Protein AF-A0A7U9KZW0-F1 (afdb_monomer_lite)

Radius of gyration: 16.29 Å; chains: 1; bounding box: 35×26×52 Å

Organism: NCBI:txid1306181

Structure (mmCIF, N/CA/C/O backbone):
data_AF-A0A7U9KZW0-F1
#
_entry.id   AF-A0A7U9KZW0-F1
#
loop_
_atom_site.group_PDB
_atom_site.id
_atom_site.type_symbol
_atom_site.label_atom_id
_atom_site.label_alt_id
_atom_site.label_comp_id
_atom_site.label_asym_id
_atom_site.label_entity_id
_atom_site.label_seq_id
_atom_site.pdbx_PDB_ins_code
_atom_site.Cartn_x
_atom_site.Cartn_y
_atom_site.Cartn_z
_atom_site.occupancy
_atom_site.B_iso_or_equiv
_atom_site.auth_seq_id
_atom_site.auth_comp_id
_atom_site.auth_asym_id
_atom_site.auth_atom_id
_atom_site.pdbx_PDB_model_num
ATOM 1 N N . MET A 1 1 ? -13.188 1.081 21.218 1.00 52.22 1 MET A N 1
ATOM 2 C CA . MET A 1 1 ? -11.865 1.212 20.564 1.00 52.22 1 MET A CA 1
ATOM 3 C C . MET A 1 1 ? -11.182 2.556 20.778 1.00 52.22 1 MET A C 1
ATOM 5 O O . MET A 1 1 ? -9.969 2.583 20.668 1.00 52.22 1 MET A O 1
ATOM 9 N N . VAL A 1 2 ? -11.882 3.640 21.147 1.00 46.91 2 VAL A N 1
ATOM 10 C CA . VAL A 1 2 ? -11.228 4.948 21.392 1.00 46.91 2 VAL A CA 1
ATOM 11 C C . VAL A 1 2 ? -10.170 4.890 22.517 1.00 46.91 2 VAL A C 1
ATOM 13 O O . VAL A 1 2 ? -9.224 5.666 22.503 1.00 46.91 2 VAL A O 1
ATOM 16 N N . ALA A 1 3 ? -10.268 3.927 23.443 1.00 44.62 3 ALA A N 1
ATOM 17 C CA . ALA A 1 3 ? -9.300 3.737 24.528 1.00 44.62 3 ALA A CA 1
ATOM 18 C C . ALA A 1 3 ? -8.005 2.988 24.132 1.00 44.62 3 ALA A C 1
ATOM 20 O O . ALA A 1 3 ? -7.002 3.133 24.820 1.00 44.62 3 ALA A O 1
ATOM 21 N N . ALA A 1 4 ? -7.994 2.204 23.045 1.00 51.62 4 ALA A N 1
ATOM 22 C CA . ALA A 1 4 ? -6.827 1.387 22.674 1.00 51.62 4 ALA A CA 1
ATOM 23 C C . ALA A 1 4 ? -5.707 2.226 22.029 1.00 51.62 4 ALA A C 1
ATOM 25 O O . ALA A 1 4 ? -4.530 2.035 22.328 1.00 51.62 4 ALA A O 1
ATOM 26 N N . ALA A 1 5 ? -6.092 3.223 21.223 1.00 51.47 5 ALA A N 1
ATOM 27 C CA . ALA A 1 5 ? -5.185 4.112 20.495 1.00 51.47 5 ALA A CA 1
ATOM 28 C C . ALA A 1 5 ? -4.266 4.962 21.397 1.00 51.47 5 ALA A C 1
ATOM 30 O O . ALA A 1 5 ? -3.257 5.475 20.926 1.00 51.47 5 ALA A O 1
ATOM 31 N N . GLY A 1 6 ? -4.611 5.136 22.680 1.00 50.72 6 GLY A N 1
ATOM 32 C CA . GLY A 1 6 ? -3.818 5.916 23.636 1.00 50.72 6 GLY A CA 1
ATOM 33 C C . GLY A 1 6 ? -2.725 5.131 24.370 1.00 50.72 6 GLY A C 1
ATOM 34 O O . GLY A 1 6 ? -1.865 5.756 24.976 1.00 50.72 6 GLY A O 1
ATOM 35 N N . ASN A 1 7 ? -2.741 3.792 24.313 1.00 57.53 7 ASN A N 1
ATOM 36 C CA . ASN A 1 7 ? -1.912 2.930 25.170 1.00 57.53 7 ASN A CA 1
ATOM 37 C C . ASN A 1 7 ? -0.944 2.020 24.386 1.00 57.53 7 ASN A C 1
ATOM 39 O O . ASN A 1 7 ? -0.482 1.023 24.930 1.00 57.53 7 ASN A O 1
ATOM 43 N N . GLY A 1 8 ? -0.670 2.309 23.108 1.00 64.19 8 GLY A N 1
ATOM 44 C CA . GLY A 1 8 ? 0.205 1.471 22.272 1.00 64.19 8 GLY A CA 1
ATOM 45 C C . GLY A 1 8 ? -0.416 0.142 21.819 1.00 64.19 8 GLY A C 1
ATOM 46 O O . GLY A 1 8 ? 0.295 -0.709 21.303 1.00 64.19 8 GLY A O 1
ATOM 47 N N . LEU A 1 9 ? -1.735 -0.030 21.965 1.00 79.56 9 LEU A N 1
ATOM 48 C CA . LEU A 1 9 ? -2.447 -1.289 21.690 1.00 79.56 9 LEU A CA 1
ATOM 49 C C . LEU A 1 9 ? -2.904 -1.432 20.226 1.00 79.56 9 LEU A C 1
ATOM 51 O O . LEU A 1 9 ? -3.959 -2.004 19.932 1.00 79.56 9 LEU A O 1
ATOM 55 N N . TRP A 1 10 ? -2.176 -0.814 19.297 1.00 81.56 10 TRP A N 1
ATOM 56 C CA . TRP A 1 10 ? -2.493 -0.886 17.872 1.00 81.56 10 TRP A CA 1
ATOM 57 C C . TRP A 1 10 ? -2.365 -2.297 17.288 1.00 81.56 10 TRP A C 1
ATOM 59 O O . TRP A 1 10 ? -3.278 -2.691 16.558 1.00 81.56 10 TRP A O 1
ATOM 69 N N . PRO A 1 11 ? -1.326 -3.085 17.623 1.00 82.94 11 PRO A N 1
ATOM 70 C CA . PRO A 1 11 ? -1.212 -4.463 17.151 1.00 82.94 11 PRO A CA 1
ATOM 71 C C . PRO A 1 11 ? -2.407 -5.320 17.576 1.00 82.94 11 PRO A C 1
ATOM 73 O O . PRO A 1 11 ? -3.011 -6.013 16.759 1.00 82.94 11 PRO A O 1
ATOM 76 N N . GLU A 1 12 ? -2.826 -5.210 18.837 1.00 82.38 12 GLU A N 1
ATOM 77 C CA . GLU A 1 12 ? -3.975 -5.931 19.375 1.00 82.38 12 GLU A CA 1
ATOM 78 C C . GLU A 1 12 ? -5.279 -5.465 18.722 1.00 82.38 12 GLU A C 1
ATOM 80 O O . GLU A 1 12 ? -6.147 -6.281 18.410 1.00 82.38 12 GLU A O 1
ATOM 85 N N . ALA A 1 13 ? -5.427 -4.161 18.472 1.00 83.00 13 ALA A N 1
ATOM 86 C CA . ALA A 1 13 ? -6.590 -3.627 17.773 1.00 83.00 13 ALA A CA 1
ATOM 87 C C . ALA A 1 13 ? -6.682 -4.142 16.325 1.00 83.00 13 ALA A C 1
ATOM 89 O O . ALA A 1 13 ? -7.778 -4.497 15.884 1.00 83.00 13 ALA A O 1
ATOM 90 N N . LEU A 1 14 ? -5.554 -4.227 15.610 1.00 83.62 14 LEU A N 1
ATOM 91 C CA . LEU A 1 14 ? -5.483 -4.795 14.260 1.00 83.62 14 LEU A CA 1
ATOM 92 C C . LEU A 1 14 ? -5.810 -6.292 14.265 1.00 83.62 14 LEU A C 1
ATOM 94 O O . LEU A 1 14 ? -6.641 -6.734 13.471 1.00 83.62 14 LEU A O 1
ATOM 98 N N . ALA A 1 15 ? -5.255 -7.051 15.213 1.00 84.44 15 ALA A N 1
ATOM 99 C CA . ALA A 1 15 ? -5.562 -8.470 15.371 1.00 84.44 15 ALA A CA 1
ATOM 100 C C . ALA A 1 15 ? -7.065 -8.699 15.613 1.00 84.44 15 ALA A C 1
ATOM 102 O O . ALA A 1 15 ? -7.696 -9.529 14.957 1.00 84.44 15 ALA A O 1
ATOM 103 N N . VAL A 1 16 ? -7.680 -7.909 16.500 1.00 83.50 16 VAL A N 1
ATOM 104 C CA . VAL A 1 16 ? -9.125 -7.982 16.767 1.00 83.50 16 VAL A CA 1
ATOM 105 C C . VAL A 1 16 ? -9.952 -7.586 15.538 1.00 83.50 16 VAL A C 1
ATOM 107 O O . VAL A 1 16 ? -10.992 -8.195 15.280 1.00 83.50 16 VAL A O 1
ATOM 110 N N . ALA A 1 17 ? -9.512 -6.591 14.764 1.00 83.19 17 ALA A N 1
ATOM 111 C CA . ALA A 1 17 ? -10.185 -6.194 13.529 1.00 83.19 17 ALA A CA 1
ATOM 112 C C . ALA A 1 17 ? -10.145 -7.309 12.468 1.00 83.19 17 ALA A C 1
ATOM 114 O O . ALA A 1 17 ? -11.158 -7.553 11.807 1.00 83.19 17 ALA A O 1
ATOM 115 N N . GLY A 1 18 ? -9.028 -8.036 12.356 1.00 79.56 18 GLY A N 1
ATOM 116 C CA . GLY A 1 18 ? -8.893 -9.196 11.469 1.00 79.56 18 GLY A CA 1
ATOM 117 C C . GLY A 1 18 ? -9.896 -10.313 11.781 1.00 79.56 18 GLY A C 1
ATOM 118 O O . GLY A 1 18 ? -10.479 -10.901 10.871 1.00 79.56 18 GLY A O 1
ATOM 119 N N . LEU A 1 19 ? -10.193 -10.533 13.066 1.00 82.19 19 LEU A N 1
ATOM 120 C CA . LEU A 1 19 ? -11.174 -11.525 13.530 1.00 82.19 19 LEU A CA 1
ATOM 121 C C . LEU A 1 19 ? -12.637 -11.079 13.361 1.00 82.19 19 LEU A C 1
ATOM 123 O O . LEU A 1 19 ? -13.560 -11.880 13.523 1.00 82.19 19 LEU A O 1
ATOM 127 N N . ALA A 1 20 ? -12.882 -9.803 13.065 1.00 81.00 20 ALA A N 1
ATOM 128 C CA . ALA A 1 20 ? -14.229 -9.283 12.883 1.00 81.00 20 ALA A CA 1
ATOM 129 C C . ALA A 1 20 ? -14.813 -9.681 11.516 1.00 81.00 20 ALA A C 1
ATOM 131 O O . ALA A 1 20 ? -14.105 -9.710 10.510 1.00 81.00 20 ALA A O 1
ATOM 132 N N . GLY A 1 21 ? -16.131 -9.915 11.464 1.00 82.25 21 GLY A N 1
ATOM 133 C CA . GLY A 1 21 ? -16.866 -10.057 10.201 1.00 82.25 21 GLY A CA 1
ATOM 134 C C . GLY A 1 21 ? -16.827 -8.776 9.345 1.00 82.25 21 GLY A C 1
ATOM 135 O O . GLY A 1 21 ? -16.557 -7.696 9.880 1.00 82.25 21 GLY A O 1
ATOM 136 N N . PRO A 1 22 ? -17.129 -8.866 8.036 1.00 81.19 22 PRO A N 1
ATOM 137 C CA . PRO A 1 22 ? -16.833 -7.824 7.044 1.00 81.19 22 PRO A CA 1
ATOM 138 C C . PRO A 1 22 ? -17.431 -6.448 7.377 1.00 81.19 22 PRO A C 1
ATOM 140 O O . PRO A 1 22 ? -16.709 -5.454 7.393 1.00 81.19 22 PRO A O 1
ATOM 143 N N . GLU A 1 23 ? -18.712 -6.375 7.751 1.00 82.81 23 GLU A N 1
ATOM 144 C CA . GLU A 1 23 ? -19.361 -5.101 8.108 1.00 82.81 23 GLU A CA 1
ATOM 145 C C . GLU A 1 23 ? -18.732 -4.439 9.342 1.00 82.81 23 GLU A C 1
ATOM 147 O O . GLU A 1 23 ? -18.517 -3.226 9.396 1.00 82.81 23 GLU A O 1
ATOM 152 N N . ARG A 1 24 ? -18.406 -5.248 10.357 1.00 85.00 24 ARG A N 1
ATOM 153 C CA . ARG A 1 24 ? -17.770 -4.757 11.583 1.00 85.00 24 ARG A CA 1
ATOM 154 C C . ARG A 1 24 ? -16.358 -4.268 11.288 1.00 85.00 24 ARG A C 1
ATOM 156 O O . ARG A 1 24 ? -15.953 -3.252 11.846 1.00 85.00 24 ARG A O 1
ATOM 163 N N . ARG A 1 25 ? -15.643 -4.965 10.409 1.00 85.94 25 ARG A N 1
ATOM 164 C CA . ARG A 1 25 ? -14.292 -4.619 9.976 1.00 85.94 25 ARG A CA 1
ATOM 165 C C . ARG A 1 25 ? -14.267 -3.280 9.231 1.00 85.94 25 ARG A C 1
ATOM 167 O O . ARG A 1 25 ? -13.487 -2.409 9.603 1.00 85.94 25 ARG A O 1
ATOM 174 N N . ALA A 1 26 ? -15.198 -3.058 8.300 1.00 85.19 26 ALA A N 1
ATOM 175 C CA . ALA A 1 26 ? -15.351 -1.771 7.616 1.00 85.19 26 ALA A CA 1
ATOM 176 C C . ALA A 1 26 ? -15.657 -0.633 8.604 1.00 85.19 26 ALA A C 1
ATOM 178 O O . ALA A 1 26 ? -14.998 0.405 8.597 1.00 85.19 26 ALA A O 1
ATOM 179 N N . ARG A 1 27 ? -16.586 -0.856 9.545 1.00 84.56 27 ARG A N 1
ATOM 180 C CA . ARG A 1 27 ? -16.904 0.137 10.583 1.00 84.56 27 ARG A CA 1
ATOM 181 C C . ARG A 1 27 ? -15.697 0.470 11.465 1.00 84.56 27 ARG A C 1
ATOM 183 O O . ARG A 1 27 ? -15.518 1.628 11.837 1.00 84.56 27 ARG A O 1
ATOM 190 N N . VAL A 1 28 ? -14.893 -0.532 11.828 1.00 86.12 28 VAL A N 1
ATOM 191 C CA . VAL A 1 28 ? -13.652 -0.347 12.597 1.00 86.12 28 VAL A CA 1
ATOM 192 C C . VAL A 1 28 ? -12.665 0.517 11.818 1.00 86.12 28 VAL A C 1
ATOM 194 O O . VAL A 1 28 ? -12.168 1.493 12.379 1.00 86.12 28 VAL A O 1
ATOM 197 N N . ALA A 1 29 ? -12.445 0.208 10.538 1.00 87.12 29 ALA A N 1
ATOM 198 C CA . ALA A 1 29 ? -11.552 0.962 9.666 1.00 87.12 29 ALA A CA 1
ATOM 199 C C . ALA A 1 29 ? -11.975 2.436 9.560 1.00 87.12 29 ALA A C 1
ATOM 201 O O . ALA A 1 29 ? -11.177 3.325 9.849 1.00 87.12 29 ALA A O 1
ATOM 202 N N . THR A 1 30 ? -13.251 2.711 9.266 1.00 86.75 30 THR A N 1
ATOM 203 C CA . THR A 1 30 ? -13.770 4.087 9.178 1.00 86.75 30 THR A CA 1
ATOM 204 C C . THR A 1 30 ? -13.606 4.856 10.491 1.00 86.75 30 THR A C 1
ATOM 206 O O . THR A 1 30 ? -13.216 6.021 10.493 1.00 86.75 30 THR A O 1
ATOM 209 N N . LEU A 1 31 ? -13.881 4.226 11.638 1.00 86.44 31 LEU A N 1
ATOM 210 C CA . LEU A 1 31 ? -13.719 4.879 12.943 1.00 86.44 31 LEU A CA 1
ATOM 211 C C . LEU A 1 31 ? -12.252 5.154 13.297 1.00 86.44 31 LEU A C 1
ATOM 213 O O . LEU A 1 31 ? -11.983 6.108 14.031 1.00 86.44 31 LEU A O 1
ATOM 217 N N . ALA A 1 32 ? -11.328 4.317 12.823 1.00 85.44 32 ALA A N 1
ATOM 218 C CA . ALA A 1 32 ? -9.895 4.525 12.984 1.00 85.44 32 ALA A CA 1
ATOM 219 C C . ALA A 1 32 ? -9.397 5.667 12.086 1.00 85.44 32 ALA A C 1
ATOM 221 O O . ALA A 1 32 ? -8.716 6.559 12.580 1.00 85.44 32 ALA A O 1
ATOM 222 N N . ALA A 1 33 ? -9.807 5.702 10.814 1.00 87.50 33 ALA A N 1
ATOM 223 C CA . ALA A 1 33 ? -9.403 6.740 9.861 1.00 87.50 33 ALA A CA 1
ATOM 224 C C . ALA A 1 33 ? -9.888 8.151 10.241 1.00 87.50 33 ALA A C 1
ATOM 226 O O . ALA A 1 33 ? -9.253 9.139 9.895 1.00 87.50 33 ALA A O 1
ATOM 227 N N . ARG A 1 34 ? -10.984 8.248 11.004 1.00 87.75 34 ARG A N 1
ATOM 228 C CA . ARG A 1 34 ? -11.530 9.516 11.522 1.00 87.75 34 ARG A CA 1
ATOM 229 C C . ARG A 1 34 ? -10.950 9.949 12.869 1.00 87.75 34 ARG A C 1
ATOM 231 O O . ARG A 1 34 ? -11.458 10.888 13.481 1.00 87.75 34 ARG A O 1
ATOM 238 N N . GLN A 1 35 ? -9.945 9.238 13.379 1.00 85.69 35 GLN A N 1
ATOM 239 C CA . GLN A 1 35 ? -9.185 9.706 14.534 1.00 85.69 35 GLN A CA 1
ATOM 240 C C . GLN A 1 35 ? -8.342 10.929 14.164 1.00 85.69 35 GLN A C 1
ATOM 242 O O . GLN A 1 35 ? -8.178 11.280 12.999 1.00 85.69 35 GLN A O 1
ATOM 247 N N . ASP A 1 36 ? -7.788 11.565 15.192 1.00 88.69 36 ASP A N 1
ATOM 248 C CA . ASP A 1 36 ? -6.808 12.629 15.023 1.00 88.69 36 ASP A CA 1
ATOM 249 C C . ASP A 1 36 ? -5.649 12.191 14.091 1.00 88.69 36 ASP A C 1
ATOM 251 O O . ASP A 1 36 ? -5.117 11.086 14.276 1.00 88.69 36 ASP A O 1
ATOM 255 N N . PRO A 1 37 ? -5.227 13.029 13.119 1.00 89.25 37 PRO A N 1
ATOM 256 C CA . PRO A 1 37 ? -4.186 12.674 12.156 1.00 89.25 37 PRO A CA 1
ATOM 257 C C . PRO A 1 37 ? -2.861 12.240 12.788 1.00 89.25 37 PRO A C 1
ATOM 259 O O . PRO A 1 37 ? -2.199 11.365 12.240 1.00 89.25 37 PRO A O 1
ATOM 262 N N . VAL A 1 38 ? -2.480 12.778 13.955 1.00 90.56 38 VAL A N 1
ATOM 263 C CA . VAL A 1 38 ? -1.247 12.374 14.656 1.00 90.56 38 VAL A CA 1
ATOM 264 C C . VAL A 1 38 ? -1.356 10.931 15.143 1.00 90.56 38 VAL A C 1
ATOM 266 O O . VAL A 1 38 ? -0.391 10.171 15.074 1.00 90.56 38 VAL A O 1
ATOM 269 N N . ARG A 1 39 ? -2.541 10.514 15.604 1.00 89.19 39 ARG A N 1
ATOM 270 C CA . ARG A 1 39 ? -2.778 9.123 16.024 1.00 89.19 39 ARG A CA 1
ATOM 271 C C . ARG A 1 39 ? -2.781 8.164 14.846 1.00 89.19 39 ARG A C 1
ATOM 273 O O . ARG A 1 39 ? -2.270 7.055 14.979 1.00 89.19 39 ARG A O 1
ATOM 280 N N . LEU A 1 40 ? -3.358 8.581 13.723 1.00 91.56 40 LEU A N 1
ATOM 281 C CA . LEU A 1 40 ? -3.399 7.773 12.509 1.00 91.56 40 LEU A CA 1
ATOM 282 C C . LEU A 1 40 ? -1.997 7.614 11.904 1.00 91.56 40 LEU A C 1
ATOM 284 O O . LEU A 1 40 ? -1.611 6.509 11.541 1.00 91.56 40 LEU A O 1
ATOM 288 N N . ASP A 1 41 ? -1.201 8.685 11.902 1.00 94.69 41 ASP A N 1
ATOM 289 C CA . ASP A 1 41 ? 0.215 8.650 11.522 1.00 94.69 41 ASP A CA 1
ATOM 290 C C . ASP A 1 41 ? 1.025 7.726 12.450 1.00 94.69 41 ASP A C 1
ATOM 292 O O . ASP A 1 41 ? 1.856 6.942 11.995 1.00 94.69 41 ASP A O 1
ATOM 296 N N . GLY A 1 42 ? 0.739 7.762 13.756 1.00 92.00 42 GLY A N 1
ATOM 297 C CA . GLY A 1 42 ? 1.311 6.836 14.735 1.00 92.00 42 GLY A CA 1
ATOM 298 C C . GLY A 1 42 ? 0.969 5.371 14.450 1.00 92.00 42 GLY A C 1
ATOM 299 O O . GLY A 1 42 ? 1.854 4.525 14.522 1.00 92.00 42 GLY A O 1
ATOM 300 N N . LEU A 1 43 ? -0.278 5.067 14.067 1.00 91.00 43 LEU A N 1
ATOM 301 C CA . LEU A 1 43 ? -0.687 3.715 13.666 1.00 91.00 43 LEU A CA 1
ATOM 302 C C . LEU A 1 43 ? 0.112 3.218 12.455 1.00 91.00 43 LEU A C 1
ATOM 304 O O . LEU A 1 43 ? 0.577 2.080 12.467 1.00 91.00 43 LEU A O 1
ATOM 308 N N . VAL A 1 44 ? 0.288 4.060 11.431 1.00 94.06 44 VAL A N 1
ATOM 309 C CA . VAL A 1 44 ? 1.076 3.710 10.238 1.00 94.06 44 VAL A CA 1
ATOM 310 C C . VAL A 1 44 ? 2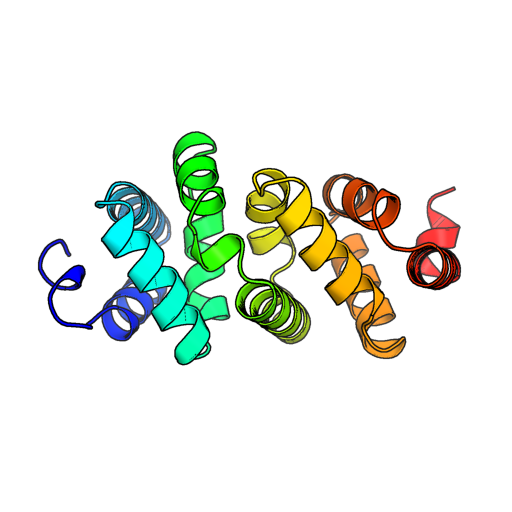.533 3.428 10.614 1.00 94.06 44 VAL A C 1
ATOM 312 O O . VAL A 1 44 ? 3.079 2.412 10.187 1.00 94.06 44 VAL A O 1
ATOM 315 N N . ARG A 1 45 ? 3.147 4.254 11.476 1.00 94.94 45 ARG A N 1
ATOM 316 C CA . ARG A 1 45 ? 4.508 3.992 11.983 1.00 94.94 45 ARG A CA 1
ATOM 317 C C . ARG A 1 45 ? 4.600 2.690 12.770 1.00 94.94 45 ARG A C 1
ATOM 319 O O . ARG A 1 45 ? 5.486 1.892 12.502 1.00 94.94 45 ARG A O 1
ATOM 326 N N . THR A 1 46 ? 3.661 2.425 13.678 1.00 92.75 46 THR A N 1
ATOM 327 C CA . THR A 1 46 ? 3.633 1.158 14.425 1.00 92.75 46 THR A CA 1
ATOM 328 C C . THR A 1 46 ? 3.478 -0.042 13.491 1.00 92.75 46 THR A C 1
ATOM 330 O O . THR A 1 46 ? 4.147 -1.054 13.678 1.00 92.75 46 THR A O 1
ATOM 333 N N . ALA A 1 47 ? 2.625 0.059 12.468 1.00 92.25 47 ALA A N 1
ATOM 334 C CA . ALA A 1 47 ? 2.469 -1.008 11.487 1.00 92.25 47 ALA A CA 1
ATOM 335 C C . ALA A 1 47 ? 3.753 -1.239 10.682 1.00 92.25 47 ALA A C 1
ATOM 337 O O . ALA A 1 47 ? 4.109 -2.387 10.433 1.00 92.25 47 ALA A O 1
ATOM 338 N N . HIS A 1 48 ? 4.470 -0.171 10.329 1.00 94.69 48 HIS A N 1
ATOM 339 C CA . HIS A 1 48 ? 5.784 -0.263 9.704 1.00 94.69 48 HIS A CA 1
ATOM 340 C C . HIS A 1 48 ? 6.812 -0.948 10.619 1.00 94.69 48 HIS A C 1
ATOM 342 O O . HIS A 1 48 ? 7.380 -1.966 10.229 1.00 94.69 48 HIS A O 1
ATOM 348 N N . GLU A 1 49 ? 6.994 -0.442 11.841 1.00 94.19 49 GLU A N 1
ATOM 349 C CA . GLU A 1 49 ? 7.971 -0.940 12.822 1.00 94.19 49 GLU A CA 1
ATOM 350 C C . GLU A 1 49 ? 7.744 -2.413 13.194 1.00 94.19 49 GLU A C 1
ATOM 352 O O . GLU A 1 49 ? 8.693 -3.134 13.494 1.00 94.19 49 GLU A O 1
ATOM 357 N N . GLN A 1 50 ? 6.488 -2.867 13.173 1.00 93.19 50 GLN A N 1
ATOM 358 C CA . GLN A 1 50 ? 6.102 -4.220 13.578 1.00 93.19 50 GLN A CA 1
ATOM 359 C C . GLN A 1 50 ? 5.725 -5.139 12.406 1.00 93.19 50 GLN A C 1
ATOM 361 O O . GLN A 1 50 ? 5.275 -6.260 12.634 1.00 93.19 50 GLN A O 1
ATOM 366 N N . GLY A 1 51 ? 5.881 -4.691 11.156 1.00 93.50 51 GLY A N 1
ATOM 367 C CA . GLY A 1 51 ? 5.580 -5.505 9.973 1.00 93.50 51 GLY A CA 1
ATOM 368 C C . GLY A 1 51 ? 4.100 -5.878 9.812 1.00 93.50 51 GLY A C 1
ATOM 369 O O . GLY A 1 51 ? 3.784 -6.925 9.259 1.00 93.50 51 GLY A O 1
ATOM 370 N N . LEU A 1 52 ? 3.172 -5.037 10.274 1.00 94.50 52 LEU A N 1
ATOM 371 C CA . LEU A 1 52 ? 1.729 -5.323 10.314 1.00 94.50 52 LEU A CA 1
ATOM 372 C C . LEU A 1 52 ? 0.976 -4.899 9.042 1.00 94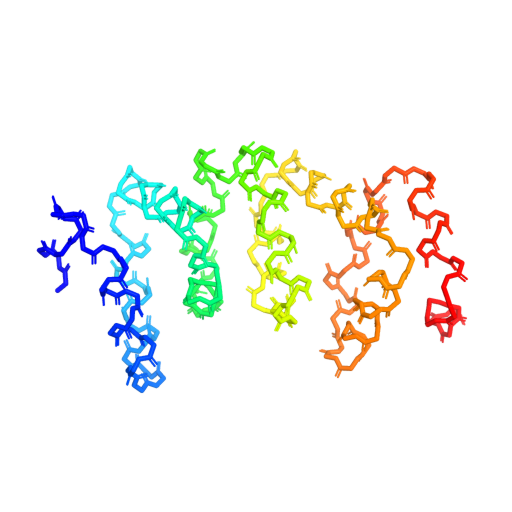.50 52 LEU A C 1
ATOM 374 O O . LEU A 1 52 ? -0.247 -4.743 9.066 1.00 94.50 52 LEU A O 1
ATOM 378 N N . TRP A 1 53 ? 1.678 -4.700 7.925 1.00 95.12 53 TRP A N 1
ATOM 379 C CA . TRP A 1 53 ? 1.075 -4.249 6.666 1.00 95.12 53 TRP A CA 1
ATOM 380 C C . TRP A 1 53 ? -0.001 -5.199 6.144 1.00 95.12 53 TRP A C 1
ATOM 382 O O . TRP A 1 53 ? -1.050 -4.730 5.711 1.00 95.12 53 TRP A O 1
ATOM 392 N N . GLU A 1 54 ? 0.205 -6.511 6.279 1.00 92.81 54 GLU A N 1
ATOM 393 C CA . GLU A 1 54 ? -0.775 -7.534 5.888 1.00 92.81 54 GLU A CA 1
ATOM 394 C C . GLU A 1 54 ? -2.107 -7.387 6.640 1.00 92.81 54 GLU A C 1
ATOM 396 O O . GLU A 1 54 ? -3.176 -7.654 6.103 1.00 92.81 54 GLU A O 1
ATOM 401 N N . SER A 1 55 ? -2.060 -6.902 7.884 1.00 91.62 55 SER A N 1
ATOM 402 C CA . SER A 1 55 ? -3.260 -6.632 8.681 1.00 91.62 55 SER A CA 1
ATOM 403 C C . SER A 1 55 ? -3.846 -5.243 8.419 1.00 91.62 55 SER A C 1
ATOM 405 O O . SER A 1 55 ? -5.061 -5.063 8.496 1.00 91.62 55 SER A O 1
ATOM 407 N N . LEU A 1 56 ? -3.002 -4.247 8.131 1.00 93.75 56 LEU A N 1
ATOM 408 C CA . LEU A 1 56 ? -3.430 -2.860 7.956 1.00 93.75 56 LEU A CA 1
ATOM 409 C C . LEU A 1 56 ? -4.039 -2.600 6.570 1.00 93.75 56 LEU A C 1
ATOM 411 O O . LEU A 1 56 ? -5.091 -1.966 6.485 1.00 93.75 56 LEU A O 1
ATOM 415 N N . LEU A 1 57 ? -3.415 -3.082 5.492 1.00 95.50 57 LEU A N 1
ATOM 416 C CA . LEU A 1 57 ? -3.834 -2.785 4.116 1.00 95.50 57 LEU A CA 1
ATOM 417 C C . LEU A 1 57 ? -5.274 -3.223 3.803 1.00 95.50 57 LEU A C 1
ATOM 419 O O . LEU A 1 57 ? -6.022 -2.397 3.275 1.00 95.50 57 LEU A O 1
ATOM 423 N N . PRO A 1 58 ? -5.742 -4.421 4.213 1.00 93.88 58 PRO A N 1
ATOM 424 C CA . PRO A 1 58 ? -7.137 -4.804 4.013 1.00 93.88 58 PRO A CA 1
ATOM 425 C C . PRO A 1 58 ? -8.131 -3.869 4.709 1.00 93.88 58 PRO A C 1
ATOM 427 O O . PRO A 1 58 ? -9.261 -3.729 4.255 1.00 93.88 58 PRO A O 1
ATOM 430 N N . LEU A 1 59 ? -7.745 -3.210 5.809 1.00 93.56 59 LEU A N 1
ATOM 431 C CA . LEU A 1 59 ? -8.593 -2.209 6.463 1.00 93.56 59 LEU A CA 1
ATOM 432 C C . LEU A 1 59 ? -8.593 -0.889 5.694 1.00 93.56 59 LEU A C 1
ATOM 434 O O . LEU A 1 59 ? -9.646 -0.271 5.554 1.00 93.56 59 LEU A O 1
ATOM 438 N N . VAL A 1 60 ? -7.433 -0.469 5.182 1.00 94.44 60 VAL A N 1
ATOM 439 C CA . VAL A 1 60 ? -7.306 0.742 4.357 1.00 94.44 60 VAL A CA 1
ATOM 440 C C . VAL A 1 60 ? -8.120 0.614 3.066 1.00 94.44 60 VAL A C 1
ATOM 442 O O . VAL A 1 60 ? -8.781 1.572 2.667 1.00 94.44 60 VAL A O 1
ATOM 445 N N . ALA A 1 61 ? -8.157 -0.575 2.461 1.00 94.00 61 ALA A N 1
ATOM 446 C CA . ALA A 1 61 ? -8.950 -0.855 1.265 1.00 94.00 61 ALA A CA 1
ATOM 447 C C . ALA A 1 61 ? -10.471 -0.708 1.486 1.00 94.00 61 ALA A C 1
ATOM 449 O O . ALA A 1 61 ? -11.205 -0.398 0.550 1.00 94.00 61 ALA A O 1
ATOM 450 N N . LEU A 1 62 ? -10.955 -0.868 2.726 1.00 93.56 62 LEU A N 1
ATOM 451 C CA . LEU A 1 62 ? -12.373 -0.694 3.085 1.00 93.56 62 LEU A CA 1
ATOM 452 C C . LEU A 1 62 ? -12.7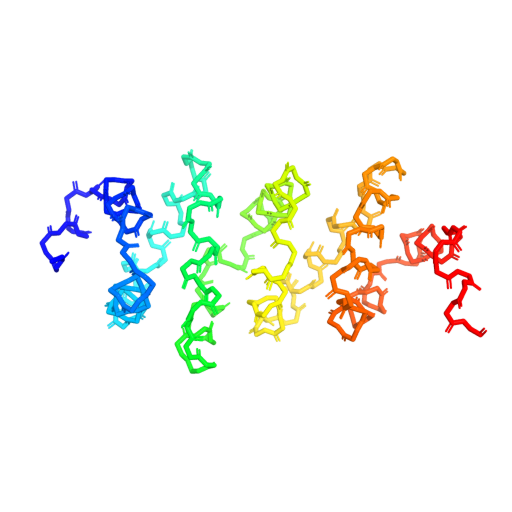78 0.775 3.275 1.00 93.56 62 LEU A C 1
ATOM 454 O O . LEU A 1 62 ? -13.956 1.064 3.503 1.00 93.56 62 LEU A O 1
ATOM 458 N N . LEU A 1 63 ? -11.823 1.706 3.245 1.00 94.25 63 LEU A N 1
ATOM 459 C CA . LEU A 1 63 ? -12.094 3.118 3.473 1.00 94.25 63 LEU A CA 1
ATOM 460 C C . LEU A 1 63 ? -12.810 3.765 2.285 1.00 94.25 63 LEU A C 1
ATOM 462 O O . LEU A 1 63 ? -12.573 3.447 1.117 1.00 94.25 63 LEU A O 1
ATOM 466 N N . SER A 1 64 ? -13.647 4.756 2.601 1.00 94.50 64 SE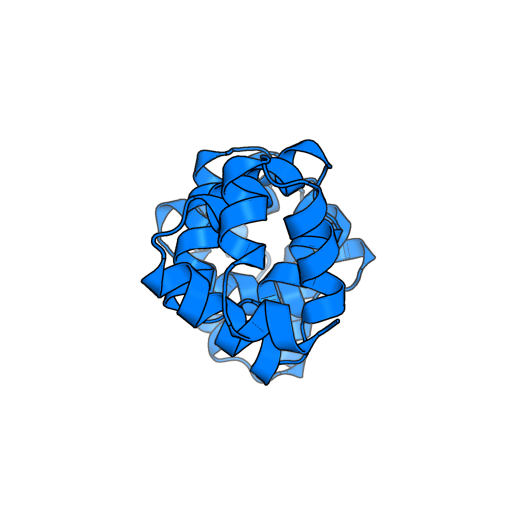R A N 1
ATOM 467 C CA . SER A 1 64 ? -14.187 5.664 1.591 1.00 94.50 64 SER A CA 1
ATOM 468 C C . SER A 1 64 ? -13.051 6.423 0.894 1.00 94.50 64 SER A C 1
ATOM 470 O O . SER A 1 64 ? -11.968 6.588 1.454 1.00 94.50 64 SER A O 1
ATOM 472 N N . GLY A 1 65 ? -13.290 6.945 -0.313 1.00 93.44 65 GLY A N 1
ATOM 473 C CA . GLY A 1 65 ? -12.278 7.753 -1.008 1.00 93.44 65 GLY A CA 1
ATOM 474 C C . GLY A 1 65 ? -11.883 9.034 -0.260 1.00 93.44 65 GLY A C 1
ATOM 475 O O . GLY A 1 65 ? -10.790 9.550 -0.453 1.00 93.44 65 GLY A O 1
ATOM 476 N N . GLU A 1 66 ? -12.744 9.568 0.609 1.00 94.00 66 GLU A N 1
ATOM 477 C CA . GLU A 1 66 ? -12.399 10.695 1.486 1.00 94.00 66 GLU A CA 1
ATOM 478 C C . GLU A 1 66 ? -11.455 10.262 2.615 1.00 94.00 66 GLU A C 1
ATOM 480 O O . GLU A 1 66 ? -10.371 10.826 2.759 1.00 94.00 66 GLU A O 1
ATOM 485 N N . ASP A 1 67 ? -11.826 9.219 3.363 1.00 94.75 67 ASP A N 1
ATOM 486 C CA . ASP A 1 67 ? -11.019 8.714 4.480 1.00 94.75 67 ASP A CA 1
ATOM 487 C C . ASP A 1 67 ? -9.660 8.177 3.979 1.00 94.75 67 ASP A C 1
ATOM 489 O O . ASP A 1 67 ? -8.627 8.380 4.615 1.00 94.75 67 ASP A O 1
ATOM 493 N N . ARG A 1 68 ? -9.633 7.537 2.801 1.00 96.31 68 ARG A N 1
ATOM 494 C CA . ARG A 1 68 ? -8.399 7.044 2.175 1.00 96.31 68 ARG A CA 1
ATOM 495 C C . ARG A 1 68 ? -7.474 8.176 1.728 1.00 96.31 68 ARG A C 1
ATOM 497 O O . ARG A 1 68 ? -6.270 8.064 1.932 1.00 96.31 68 ARG A O 1
ATOM 504 N N . ARG A 1 69 ? -8.006 9.288 1.203 1.00 95.62 69 ARG A N 1
ATOM 505 C CA . ARG A 1 69 ? -7.209 10.497 0.911 1.00 95.62 69 ARG A CA 1
ATOM 506 C C . ARG A 1 69 ? -6.607 11.110 2.169 1.00 95.62 69 ARG A C 1
ATOM 508 O O . ARG A 1 69 ? -5.461 11.549 2.141 1.00 95.62 69 ARG A O 1
ATOM 515 N N . ALA A 1 70 ? -7.349 11.114 3.277 1.00 94.00 70 ALA A N 1
ATOM 516 C CA . ALA A 1 70 ? -6.822 11.578 4.558 1.00 94.00 70 ALA A CA 1
ATOM 517 C C . ALA A 1 70 ? -5.657 10.696 5.043 1.00 94.00 70 ALA A C 1
ATOM 519 O O . ALA A 1 70 ? -4.632 11.228 5.466 1.00 94.00 70 ALA A O 1
ATOM 520 N N . VAL A 1 71 ? -5.777 9.367 4.911 1.00 95.94 71 VAL A N 1
ATOM 521 C CA . VAL A 1 71 ? -4.678 8.422 5.187 1.00 95.94 71 VAL A CA 1
ATOM 522 C C . VAL A 1 71 ? -3.488 8.675 4.260 1.00 95.94 71 VAL A C 1
ATOM 524 O O . VAL A 1 71 ? -2.368 8.804 4.740 1.00 95.94 71 VAL A O 1
ATOM 527 N N . ALA A 1 72 ? -3.710 8.802 2.951 1.00 97.12 72 ALA A N 1
ATOM 528 C CA . ALA A 1 72 ? -2.654 9.013 1.958 1.00 97.12 72 ALA A CA 1
ATOM 529 C C . ALA A 1 72 ? -1.834 10.297 2.189 1.00 97.12 72 ALA A C 1
ATOM 531 O O . ALA A 1 72 ? -0.675 10.385 1.789 1.00 97.12 72 ALA A O 1
ATOM 532 N N . ALA A 1 73 ? -2.422 11.294 2.856 1.00 96.00 73 ALA A N 1
ATOM 533 C CA . ALA A 1 73 ? -1.773 12.560 3.173 1.00 96.00 73 ALA A CA 1
ATOM 534 C C . ALA A 1 73 ? -0.874 12.522 4.426 1.00 96.00 73 ALA A C 1
ATOM 536 O O . ALA A 1 73 ? -0.221 13.529 4.722 1.00 96.00 73 ALA A O 1
ATOM 537 N N . LEU A 1 74 ? -0.840 11.408 5.170 1.00 97.19 74 LEU A N 1
ATOM 538 C CA . LEU A 1 74 ? -0.093 11.304 6.425 1.00 97.19 74 LEU A CA 1
ATOM 539 C C . LEU A 1 74 ? 1.427 11.453 6.213 1.00 97.19 74 LEU A C 1
ATOM 541 O O . LEU A 1 74 ? 1.963 10.931 5.232 1.00 97.19 74 LEU A O 1
ATOM 545 N N . PRO A 1 75 ? 2.151 12.117 7.138 1.00 97.19 75 PRO A N 1
ATOM 546 C CA . PRO A 1 75 ? 3.599 12.307 7.035 1.00 97.19 75 PRO A CA 1
ATOM 547 C C . PRO A 1 75 ? 4.403 11.015 6.854 1.00 97.19 75 PRO A C 1
ATOM 549 O O . PRO A 1 75 ? 5.341 10.996 6.064 1.00 97.19 75 PRO A O 1
ATOM 552 N N . SER A 1 76 ? 4.037 9.934 7.545 1.00 96.94 76 SER A N 1
ATOM 553 C CA . SER A 1 76 ? 4.678 8.617 7.404 1.00 96.94 76 SER A CA 1
ATOM 554 C C . SER A 1 76 ? 4.591 8.048 5.986 1.00 96.94 76 SER A C 1
ATOM 556 O O . SER A 1 76 ? 5.520 7.382 5.551 1.00 96.94 76 SER A O 1
ATOM 558 N N . LEU A 1 77 ? 3.541 8.363 5.220 1.00 97.50 77 LEU A N 1
ATOM 559 C CA . LEU A 1 77 ? 3.403 7.945 3.817 1.00 97.50 77 LEU A CA 1
ATOM 560 C C . LEU A 1 77 ? 4.124 8.876 2.827 1.00 97.50 77 LEU A C 1
ATOM 562 O O . LEU A 1 77 ? 3.964 8.747 1.613 1.00 97.50 77 LEU A O 1
ATOM 566 N N . ARG A 1 78 ? 4.932 9.815 3.326 1.00 96.44 78 ARG A N 1
ATOM 567 C CA . ARG A 1 78 ? 5.931 10.565 2.544 1.00 96.44 78 ARG A CA 1
ATOM 568 C C . ARG A 1 78 ? 7.349 10.052 2.772 1.00 96.44 78 ARG A C 1
ATOM 570 O O . ARG A 1 78 ? 8.268 10.494 2.091 1.00 96.44 78 ARG A O 1
ATOM 577 N N . ASP A 1 79 ? 7.527 9.153 3.733 1.00 97.44 79 ASP A N 1
ATOM 578 C CA . ASP A 1 79 ? 8.815 8.563 4.053 1.00 97.44 79 ASP A CA 1
ATOM 579 C C . ASP A 1 79 ? 9.129 7.424 3.074 1.00 97.44 79 ASP A C 1
ATOM 581 O O . ASP A 1 79 ? 8.348 6.481 2.912 1.00 97.44 79 ASP A O 1
ATOM 585 N N . ALA A 1 80 ? 10.280 7.515 2.410 1.00 96.44 80 ALA A N 1
ATOM 586 C CA . ALA A 1 80 ? 10.683 6.532 1.418 1.00 96.44 80 ALA A CA 1
ATOM 587 C C . ALA A 1 80 ? 10.984 5.151 2.020 1.00 96.44 80 ALA A C 1
ATOM 589 O O . ALA A 1 80 ? 10.761 4.140 1.356 1.00 96.44 80 ALA A O 1
ATOM 590 N N . GLU A 1 81 ? 11.441 5.077 3.272 1.00 96.44 81 GLU A N 1
ATOM 591 C CA . GLU A 1 81 ? 11.695 3.807 3.956 1.00 96.44 81 GLU A CA 1
ATOM 592 C C . GLU A 1 81 ? 10.383 3.076 4.271 1.00 96.44 81 GLU A C 1
ATOM 594 O O . GLU A 1 81 ? 10.255 1.865 4.036 1.00 96.44 81 GLU A O 1
ATOM 599 N N . VAL A 1 82 ? 9.381 3.826 4.737 1.00 97.56 82 VAL A N 1
ATOM 600 C CA . VAL A 1 82 ? 8.031 3.315 5.013 1.00 97.56 82 VAL A CA 1
ATOM 601 C C . VAL A 1 82 ? 7.393 2.809 3.721 1.00 97.56 82 VAL A C 1
ATOM 603 O O . VAL A 1 82 ? 6.952 1.657 3.667 1.00 97.56 82 VAL A O 1
ATOM 606 N N . LEU A 1 83 ? 7.401 3.631 2.664 1.00 97.88 83 LEU A N 1
ATOM 607 C CA . LEU A 1 83 ? 6.856 3.272 1.351 1.00 97.88 83 LEU A CA 1
ATOM 608 C C . LEU A 1 83 ? 7.584 2.067 0.738 1.00 97.88 83 LEU A C 1
ATOM 610 O O . LEU A 1 83 ? 6.949 1.140 0.236 1.00 97.88 83 LEU A O 1
ATOM 614 N N . GLY A 1 84 ? 8.912 2.027 0.837 1.00 96.12 84 GLY A N 1
ATOM 615 C CA . GLY A 1 84 ? 9.687 0.901 0.332 1.00 96.12 84 GLY A CA 1
ATOM 616 C C . GLY A 1 84 ? 9.384 -0.405 1.073 1.00 96.12 84 GLY A C 1
ATOM 617 O O . GLY A 1 84 ? 9.351 -1.484 0.479 1.00 96.12 84 GLY A O 1
ATOM 618 N N . THR A 1 85 ? 9.120 -0.319 2.377 1.00 95.81 85 THR A N 1
ATOM 619 C CA . THR A 1 85 ? 8.771 -1.479 3.204 1.00 95.81 85 THR A CA 1
ATOM 620 C C . THR A 1 85 ? 7.371 -1.998 2.908 1.00 95.81 85 THR A C 1
ATOM 622 O O . THR A 1 85 ? 7.200 -3.214 2.815 1.00 95.81 85 THR A O 1
ATOM 625 N N . VAL A 1 86 ? 6.381 -1.118 2.712 1.00 96.31 86 VAL A N 1
ATOM 626 C CA . VAL A 1 86 ? 5.032 -1.568 2.335 1.00 96.31 86 VAL A CA 1
ATOM 627 C C . VAL A 1 86 ? 5.026 -2.208 0.946 1.00 96.31 86 VAL A C 1
ATOM 629 O O . VAL A 1 86 ? 4.386 -3.239 0.788 1.00 96.31 86 VAL A O 1
ATOM 632 N N . VAL A 1 87 ? 5.806 -1.704 -0.022 1.00 96.19 87 VAL A N 1
ATOM 633 C CA . VAL A 1 87 ? 5.949 -2.352 -1.343 1.00 96.19 87 VAL A CA 1
ATOM 634 C C . VAL A 1 87 ? 6.476 -3.780 -1.199 1.00 96.19 87 VAL A C 1
ATOM 636 O O . VAL A 1 87 ? 5.868 -4.709 -1.724 1.00 96.19 87 VAL A O 1
ATOM 639 N N . ARG A 1 88 ? 7.550 -3.994 -0.427 1.00 93.56 88 ARG A N 1
ATOM 640 C CA . ARG A 1 88 ? 8.079 -5.349 -0.175 1.00 93.56 88 ARG A CA 1
ATOM 641 C C . ARG A 1 88 ? 7.065 -6.257 0.523 1.00 93.56 88 ARG A C 1
ATOM 643 O O . ARG A 1 88 ? 6.961 -7.431 0.181 1.00 93.56 88 ARG A O 1
ATOM 650 N N . ALA A 1 89 ? 6.308 -5.723 1.482 1.00 94.56 89 ALA A N 1
ATOM 651 C CA . ALA A 1 89 ? 5.257 -6.481 2.154 1.00 94.56 89 ALA A CA 1
ATOM 652 C C . ALA A 1 89 ? 4.133 -6.874 1.182 1.00 94.56 89 ALA A C 1
ATOM 654 O O . ALA A 1 89 ? 3.682 -8.016 1.203 1.00 94.56 89 ALA A O 1
ATOM 655 N N . VAL A 1 90 ? 3.718 -5.962 0.298 1.00 95.31 90 VAL A N 1
ATOM 656 C CA . VAL A 1 90 ? 2.701 -6.211 -0.734 1.00 95.31 90 VAL A CA 1
ATOM 657 C C . VAL A 1 90 ? 3.167 -7.276 -1.720 1.00 95.31 90 VAL A C 1
ATOM 659 O O . VAL A 1 90 ? 2.402 -8.187 -2.014 1.00 95.31 90 VAL A O 1
ATOM 662 N N . VAL A 1 91 ? 4.425 -7.229 -2.165 1.00 92.25 91 VAL A N 1
ATOM 663 C CA . VAL A 1 91 ? 5.013 -8.274 -3.021 1.00 92.25 91 VAL A CA 1
ATOM 664 C C . VAL A 1 91 ? 4.985 -9.635 -2.323 1.00 92.25 91 VAL A C 1
ATOM 666 O O . VAL A 1 91 ? 4.539 -10.615 -2.912 1.00 92.25 91 VAL A O 1
ATOM 669 N N . ALA A 1 92 ? 5.400 -9.698 -1.055 1.00 91.62 92 ALA A N 1
ATOM 670 C CA . ALA A 1 92 ? 5.448 -10.948 -0.297 1.00 91.62 92 ALA A CA 1
ATOM 671 C C . ALA A 1 92 ? 4.061 -11.558 -0.007 1.00 91.62 92 ALA A C 1
ATOM 673 O O . ALA A 1 92 ? 3.956 -12.768 0.188 1.00 91.62 92 ALA A O 1
ATOM 674 N N . THR A 1 93 ? 3.012 -10.733 0.043 1.00 91.69 93 THR A N 1
ATOM 675 C CA . THR A 1 93 ? 1.651 -11.137 0.452 1.00 91.69 93 THR A CA 1
ATOM 676 C C . THR A 1 93 ? 0.631 -11.137 -0.689 1.00 91.69 93 THR A C 1
ATOM 678 O O . THR A 1 93 ? -0.463 -11.667 -0.521 1.00 91.69 93 THR A O 1
ATOM 681 N N . GLY A 1 94 ? 0.965 -10.566 -1.849 1.00 91.62 94 GLY A N 1
ATOM 682 C CA . GLY A 1 94 ? 0.059 -10.442 -2.994 1.00 91.62 94 GLY A CA 1
ATOM 683 C C . GLY A 1 94 ? -1.041 -9.383 -2.833 1.00 91.62 94 GLY A C 1
ATOM 684 O O . GLY A 1 94 ? -2.009 -9.405 -3.590 1.00 91.62 94 GLY A O 1
ATOM 685 N N . LEU A 1 95 ? -0.910 -8.451 -1.881 1.00 94.50 95 LEU A N 1
ATOM 686 C CA . LEU A 1 95 ? -1.946 -7.466 -1.514 1.00 94.50 95 LEU A CA 1
ATOM 687 C C . LEU A 1 95 ? -2.023 -6.241 -2.450 1.00 94.50 95 LEU A C 1
ATOM 689 O O . LEU A 1 95 ? -2.197 -5.100 -2.008 1.00 94.50 95 LEU A O 1
ATOM 693 N N . TRP A 1 96 ? -1.828 -6.445 -3.754 1.00 94.31 96 TRP A N 1
ATOM 694 C CA . TRP A 1 96 ? -1.819 -5.349 -4.727 1.00 94.31 96 TRP A CA 1
ATOM 695 C C . TRP A 1 96 ? -3.191 -4.679 -4.854 1.00 94.31 96 TRP A C 1
ATOM 697 O O . TRP A 1 96 ? -3.255 -3.449 -4.839 1.00 94.31 96 TRP A O 1
ATOM 707 N N . ALA A 1 97 ? -4.287 -5.444 -4.896 1.00 94.50 97 ALA A N 1
ATOM 708 C CA . ALA A 1 97 ? -5.640 -4.881 -4.943 1.00 94.50 97 ALA A CA 1
ATOM 709 C C . ALA A 1 97 ? -5.984 -4.037 -3.708 1.00 94.50 97 ALA A C 1
ATOM 711 O O . ALA A 1 97 ? -6.712 -3.051 -3.818 1.00 94.50 97 ALA A O 1
ATOM 712 N N . GLU A 1 98 ? -5.454 -4.381 -2.535 1.00 95.38 98 GLU A N 1
ATOM 713 C CA . GLU A 1 98 ? -5.653 -3.619 -1.305 1.00 95.38 98 GLU A CA 1
ATOM 714 C C . GLU A 1 98 ? -4.783 -2.357 -1.259 1.00 95.38 98 GLU A C 1
ATOM 716 O O . GLU A 1 98 ? -5.186 -1.344 -0.682 1.00 95.38 98 GLU A O 1
ATOM 721 N N . PHE A 1 99 ? -3.593 -2.400 -1.864 1.00 96.56 99 PHE A N 1
ATOM 722 C CA . PHE A 1 99 ? -2.633 -1.302 -1.814 1.00 96.56 99 PHE A CA 1
ATOM 723 C C . PHE A 1 99 ? -2.858 -0.240 -2.896 1.00 96.56 99 PHE A C 1
ATOM 725 O O . PHE A 1 99 ? -2.806 0.954 -2.595 1.00 96.56 99 PHE A O 1
ATOM 732 N N . LEU A 1 100 ? -3.149 -0.632 -4.139 1.00 96.50 100 LEU A N 1
ATOM 733 C CA . LEU A 1 100 ? -3.275 0.296 -5.272 1.00 96.50 100 LEU A CA 1
ATOM 734 C C . LEU A 1 100 ? -4.311 1.420 -5.067 1.00 96.50 100 LEU A C 1
ATOM 736 O O . LEU A 1 100 ? -4.007 2.561 -5.429 1.00 96.50 100 LEU A O 1
ATOM 740 N N . PRO A 1 101 ? -5.478 1.192 -4.426 1.00 96.00 101 PRO A N 1
ATOM 741 C CA . PRO A 1 101 ? -6.403 2.274 -4.100 1.00 96.00 101 PRO A CA 1
ATOM 742 C C . PRO A 1 101 ? -5.794 3.341 -3.190 1.00 96.00 101 PRO A C 1
ATOM 744 O O . PRO A 1 101 ? -6.158 4.508 -3.306 1.00 96.00 101 PRO A O 1
ATOM 747 N N . LEU A 1 102 ? -4.891 2.971 -2.271 1.00 97.31 102 LEU A N 1
ATOM 748 C CA . LEU A 1 102 ? -4.152 3.940 -1.458 1.00 97.31 102 LEU A CA 1
ATOM 749 C C . LEU A 1 102 ? -3.116 4.665 -2.317 1.00 97.31 102 LEU A C 1
ATOM 751 O O . LEU A 1 102 ? -3.016 5.887 -2.234 1.00 97.31 102 LEU A O 1
ATOM 755 N N . VAL A 1 103 ? -2.385 3.927 -3.158 1.00 97.62 103 VAL A N 1
ATOM 756 C CA . VAL A 1 103 ? -1.357 4.494 -4.039 1.00 97.62 103 VAL A CA 1
ATOM 757 C C . VAL A 1 103 ? -1.937 5.570 -4.952 1.00 97.62 103 VAL A C 1
ATOM 759 O O . VAL A 1 103 ? -1.324 6.622 -5.092 1.00 97.62 103 VAL A O 1
ATOM 762 N N . ALA A 1 104 ? -3.134 5.369 -5.508 1.00 96.19 104 ALA A N 1
ATOM 763 C CA . ALA A 1 104 ? -3.802 6.358 -6.356 1.00 96.19 104 ALA A CA 1
ATOM 764 C C . ALA A 1 104 ? -4.038 7.714 -5.657 1.00 96.19 104 ALA A C 1
ATOM 766 O O . ALA A 1 104 ? -4.038 8.753 -6.316 1.00 96.19 104 ALA A O 1
ATOM 767 N N . GLU A 1 105 ? -4.194 7.710 -4.331 1.00 97.50 105 GLU A N 1
ATOM 768 C CA . GLU A 1 105 ? -4.443 8.909 -3.521 1.00 97.50 105 GLU A CA 1
ATOM 769 C C . GLU A 1 105 ? -3.153 9.537 -2.960 1.00 97.50 105 GLU A C 1
ATOM 771 O O . GLU A 1 105 ? -3.199 10.622 -2.373 1.00 97.50 105 GLU A O 1
ATOM 776 N N . LEU A 1 106 ? -1.999 8.869 -3.103 1.00 98.12 106 LEU A N 1
ATOM 777 C CA . LEU A 1 106 ? -0.725 9.362 -2.583 1.00 98.12 106 LEU A CA 1
ATOM 778 C C . LEU A 1 106 ? -0.268 10.642 -3.316 1.00 98.12 106 LEU A C 1
ATOM 780 O O . LEU A 1 106 ? -0.483 10.796 -4.529 1.00 98.12 106 LEU A O 1
ATOM 784 N N . PRO A 1 107 ? 0.449 11.545 -2.616 1.00 96.69 107 PRO A N 1
ATOM 785 C CA . PRO A 1 107 ? 1.153 12.653 -3.254 1.00 96.69 107 PRO A CA 1
ATOM 786 C C . PRO A 1 107 ? 2.042 12.169 -4.416 1.00 96.69 107 PRO A C 1
ATOM 788 O O . PRO A 1 107 ? 2.567 11.054 -4.344 1.00 96.69 107 PRO A O 1
ATOM 791 N N . PRO A 1 108 ? 2.227 12.965 -5.488 1.00 95.81 108 PRO A N 1
ATOM 792 C CA . PRO A 1 108 ? 3.024 12.565 -6.652 1.00 95.81 108 PRO A CA 1
ATOM 793 C C . PRO A 1 108 ? 4.420 12.033 -6.298 1.00 95.81 108 PRO A C 1
ATOM 795 O O . PRO A 1 108 ? 4.850 11.026 -6.852 1.00 95.81 108 PRO A O 1
ATOM 798 N N . GLU A 1 109 ? 5.097 12.660 -5.336 1.00 96.06 109 GLU A N 1
ATOM 799 C CA . GLU A 1 109 ? 6.429 12.261 -4.879 1.00 96.06 109 GLU A CA 1
ATOM 800 C C . GLU A 1 109 ? 6.403 10.886 -4.197 1.00 96.06 109 GLU A C 1
ATOM 802 O O . GLU A 1 109 ? 7.236 10.032 -4.486 1.00 96.06 109 GLU A O 1
ATOM 807 N N . SER A 1 110 ? 5.402 10.629 -3.351 1.00 97.88 110 SER A N 1
ATOM 808 C CA . SER A 1 110 ? 5.201 9.320 -2.719 1.00 97.88 110 SER A CA 1
ATOM 809 C C . SER A 1 110 ? 4.856 8.238 -3.747 1.00 97.88 110 SER A C 1
ATOM 811 O O . SER A 1 110 ? 5.361 7.120 -3.661 1.00 97.88 110 SER A O 1
ATOM 813 N N . ARG A 1 111 ? 4.030 8.560 -4.756 1.00 97.56 111 ARG A N 1
ATOM 814 C CA . ARG A 1 111 ? 3.721 7.633 -5.861 1.00 97.56 111 ARG A CA 1
ATOM 815 C C . ARG A 1 111 ? 4.966 7.271 -6.660 1.00 97.56 111 ARG A C 1
ATOM 817 O O . ARG A 1 111 ? 5.141 6.101 -6.984 1.00 97.56 111 ARG A O 1
ATOM 824 N N . LYS A 1 112 ? 5.842 8.246 -6.926 1.00 96.69 112 LYS A N 1
ATOM 825 C CA . LYS A 1 112 ? 7.129 8.013 -7.594 1.00 96.69 112 LYS A CA 1
ATOM 826 C C . LYS A 1 112 ? 7.996 7.037 -6.800 1.00 96.69 112 LYS A C 1
ATOM 828 O O . LYS A 1 112 ? 8.487 6.078 -7.375 1.00 96.69 112 LYS A O 1
ATOM 833 N N . VAL A 1 113 ? 8.093 7.203 -5.478 1.00 97.12 113 VAL A N 1
ATOM 834 C CA . VAL A 1 113 ? 8.832 6.260 -4.617 1.00 97.12 113 VAL A CA 1
ATOM 835 C C . VAL A 1 113 ? 8.261 4.842 -4.695 1.00 97.12 113 VAL A C 1
ATOM 837 O O . VAL A 1 113 ? 9.026 3.880 -4.777 1.00 97.12 113 VAL A O 1
ATOM 840 N N . VAL A 1 114 ? 6.932 4.692 -4.682 1.00 97.56 114 VAL A N 1
ATOM 841 C CA . VAL 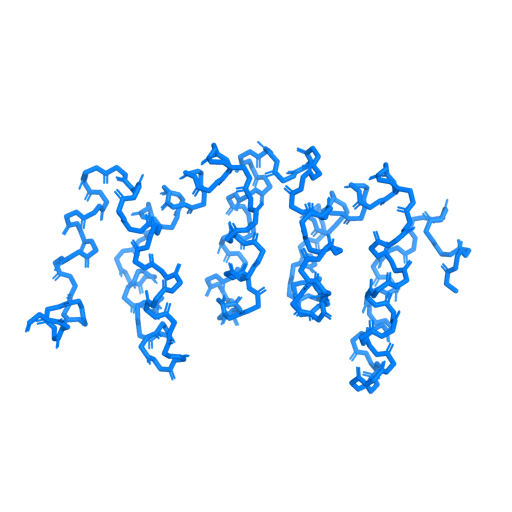A 1 114 ? 6.280 3.381 -4.836 1.00 97.56 114 VAL A CA 1
ATOM 842 C C . VAL A 1 114 ? 6.619 2.763 -6.193 1.00 97.56 114 VAL A C 1
ATOM 844 O O . VAL A 1 114 ? 7.035 1.607 -6.241 1.00 97.56 114 VAL A O 1
ATOM 847 N N . ALA A 1 115 ? 6.487 3.537 -7.273 1.00 96.75 115 ALA A N 1
ATOM 848 C CA . ALA A 1 115 ? 6.802 3.096 -8.627 1.00 96.75 115 ALA A CA 1
ATOM 849 C C . ALA A 1 115 ? 8.274 2.679 -8.765 1.00 96.75 115 ALA A C 1
ATOM 851 O O . ALA A 1 115 ? 8.554 1.585 -9.243 1.00 96.75 115 ALA A O 1
ATOM 852 N N . ASP A 1 116 ? 9.211 3.490 -8.278 1.00 95.44 116 ASP A N 1
ATOM 853 C CA . ASP A 1 116 ? 10.643 3.193 -8.364 1.00 95.44 116 ASP A CA 1
ATOM 854 C C . ASP A 1 116 ? 11.033 1.987 -7.520 1.00 95.44 116 ASP A C 1
ATOM 856 O O . ASP A 1 116 ? 11.812 1.147 -7.965 1.00 95.44 116 ASP A O 1
ATOM 860 N N . THR A 1 117 ? 10.461 1.860 -6.319 1.00 95.81 117 THR A N 1
ATOM 861 C CA . THR A 1 117 ? 10.709 0.687 -5.475 1.00 95.81 117 THR A CA 1
ATOM 862 C C . THR A 1 117 ? 10.206 -0.578 -6.160 1.00 95.81 117 THR A C 1
ATOM 864 O O . THR A 1 117 ? 10.920 -1.578 -6.178 1.00 95.81 117 THR A O 1
ATOM 867 N N . ALA A 1 118 ? 9.003 -0.538 -6.743 1.00 94.62 118 ALA A N 1
ATOM 868 C CA . ALA A 1 118 ? 8.454 -1.665 -7.488 1.00 94.62 118 ALA A CA 1
ATOM 869 C C . ALA A 1 118 ? 9.301 -1.978 -8.733 1.00 94.62 118 ALA A C 1
ATOM 871 O O . ALA A 1 118 ? 9.630 -3.131 -8.978 1.00 94.62 118 ALA A O 1
ATOM 872 N N . GLY A 1 119 ? 9.734 -0.964 -9.483 1.00 93.75 119 GLY A N 1
ATOM 873 C CA . GLY A 1 119 ? 10.587 -1.128 -10.662 1.00 93.75 119 GLY A CA 1
ATOM 874 C C . GLY A 1 119 ? 12.003 -1.639 -10.352 1.00 93.75 119 GLY A C 1
ATOM 875 O O . GLY A 1 119 ? 12.650 -2.257 -11.200 1.00 93.75 119 GLY A O 1
ATOM 876 N N . ALA A 1 120 ? 12.489 -1.421 -9.129 1.00 93.75 120 ALA A N 1
ATOM 877 C CA . ALA A 1 120 ? 13.781 -1.906 -8.650 1.00 93.75 120 ALA A CA 1
ATOM 878 C C . ALA A 1 120 ? 13.752 -3.358 -8.139 1.00 93.75 120 ALA A C 1
ATOM 880 O O . ALA A 1 120 ? 14.807 -3.891 -7.787 1.00 93.75 120 ALA A O 1
ATOM 881 N N . LEU A 1 121 ? 12.582 -4.007 -8.103 1.00 92.44 121 LEU A N 1
ATOM 882 C CA . LEU A 1 121 ? 12.469 -5.402 -7.685 1.00 92.44 121 LEU A CA 1
ATOM 883 C C . LEU A 1 121 ? 13.295 -6.331 -8.606 1.00 92.44 121 LEU A C 1
ATOM 885 O O . LEU A 1 121 ? 13.500 -6.029 -9.793 1.00 92.44 121 LEU A O 1
ATOM 889 N N . PRO A 1 122 ? 13.790 -7.469 -8.082 1.00 92.00 122 PRO A N 1
ATOM 890 C CA . PRO A 1 122 ? 14.396 -8.519 -8.898 1.00 92.00 122 PRO A CA 1
ATOM 891 C C . PRO A 1 122 ? 13.437 -9.020 -9.988 1.00 92.00 122 PRO A C 1
ATOM 893 O O . PRO A 1 122 ? 12.229 -9.063 -9.772 1.00 92.00 122 PRO A O 1
ATOM 896 N N . ASP A 1 123 ? 13.967 -9.474 -11.130 1.00 88.38 123 ASP A N 1
ATOM 897 C CA . ASP A 1 123 ? 13.150 -9.910 -12.281 1.00 88.38 123 ASP A CA 1
ATOM 898 C C . ASP A 1 123 ? 12.106 -10.977 -11.908 1.00 88.38 123 ASP A C 1
ATOM 900 O O . ASP A 1 123 ? 10.963 -10.892 -12.337 1.00 88.38 123 ASP A O 1
ATOM 904 N N . ALA A 1 124 ? 12.456 -11.929 -11.036 1.00 88.62 124 ALA A N 1
ATOM 905 C CA . ALA A 1 124 ? 11.524 -12.961 -10.576 1.00 88.62 124 ALA A CA 1
ATOM 906 C C . ALA A 1 124 ? 10.342 -12.395 -9.761 1.00 88.62 124 ALA A C 1
ATOM 908 O O . ALA A 1 124 ? 9.230 -12.914 -9.843 1.00 88.62 124 ALA A O 1
ATOM 909 N N . GLU A 1 125 ? 10.572 -11.341 -8.974 1.00 90.94 125 GLU A N 1
ATOM 910 C CA . GLU A 1 125 ? 9.520 -10.669 -8.202 1.00 90.94 125 GLU A CA 1
ATOM 911 C C . GLU A 1 125 ? 8.669 -9.765 -9.099 1.00 90.94 125 GLU A C 1
ATOM 913 O O . GLU A 1 125 ? 7.451 -9.721 -8.932 1.00 90.94 125 GLU A O 1
ATOM 918 N N . LEU A 1 126 ? 9.284 -9.101 -10.085 1.00 89.62 126 LEU A N 1
ATOM 919 C CA . LEU A 1 126 ? 8.567 -8.357 -11.122 1.00 89.62 126 LEU A CA 1
ATOM 920 C C . LEU A 1 126 ? 7.653 -9.276 -11.941 1.00 89.62 126 LEU A C 1
ATOM 922 O O . LEU A 1 126 ? 6.484 -8.950 -12.129 1.00 89.62 126 LEU A O 1
ATOM 926 N N . ASP A 1 127 ? 8.146 -10.436 -12.377 1.00 88.12 127 ASP A N 1
ATOM 927 C CA . ASP A 1 127 ? 7.345 -11.435 -13.090 1.00 88.12 127 ASP A CA 1
ATOM 928 C C . ASP A 1 127 ? 6.158 -11.907 -12.241 1.00 88.12 127 ASP A C 1
ATOM 930 O O . ASP A 1 127 ? 5.019 -11.922 -12.712 1.00 88.12 127 ASP A O 1
ATOM 934 N N . ALA A 1 128 ? 6.397 -12.245 -10.968 1.00 88.31 128 ALA A N 1
ATOM 935 C CA . ALA A 1 128 ? 5.338 -12.658 -10.049 1.00 88.31 128 ALA A CA 1
ATOM 936 C C . ALA A 1 128 ? 4.297 -11.547 -9.827 1.00 88.31 128 ALA A C 1
ATOM 938 O O . ALA A 1 128 ? 3.095 -11.815 -9.839 1.00 88.31 128 ALA A O 1
ATOM 939 N N . MET A 1 129 ? 4.749 -10.300 -9.674 1.00 89.25 129 MET A N 1
ATOM 940 C CA . MET A 1 129 ? 3.882 -9.131 -9.554 1.00 89.25 129 MET A CA 1
ATOM 941 C C . MET A 1 129 ? 3.002 -8.967 -10.795 1.00 89.25 129 MET A C 1
ATOM 943 O O . MET A 1 129 ? 1.793 -8.809 -10.654 1.00 89.25 129 MET A O 1
ATOM 947 N N . VAL A 1 130 ? 3.572 -9.035 -12.001 1.00 88.44 130 VAL A N 1
ATOM 948 C CA . VAL A 1 130 ? 2.803 -8.864 -13.241 1.00 88.44 130 VAL A CA 1
ATOM 949 C C . VAL A 1 130 ? 1.780 -9.986 -13.435 1.00 88.44 130 VAL A C 1
ATOM 951 O O . VAL A 1 130 ? 0.656 -9.716 -13.853 1.00 88.44 130 VAL A O 1
ATOM 954 N N . LEU A 1 131 ? 2.119 -11.228 -13.080 1.00 87.75 131 LEU A N 1
ATOM 955 C CA . LEU A 1 131 ? 1.157 -12.335 -13.102 1.00 87.75 131 LEU A CA 1
ATOM 956 C C . LEU A 1 131 ? -0.021 -12.100 -12.148 1.00 87.75 131 LEU A C 1
ATOM 958 O O . LEU A 1 131 ? -1.155 -12.436 -12.483 1.00 87.75 131 LEU A O 1
ATOM 962 N N . GLU A 1 132 ? 0.227 -11.523 -10.971 1.00 89.50 132 GLU A N 1
ATOM 963 C CA . GLU A 1 132 ? -0.844 -11.207 -10.026 1.00 89.50 132 GLU A CA 1
ATOM 964 C C . GLU A 1 132 ? -1.698 -10.024 -10.508 1.00 89.50 132 GLU A C 1
ATOM 966 O O . GLU A 1 132 ? -2.919 -10.068 -10.380 1.00 89.50 132 GLU A O 1
ATOM 971 N N . VAL A 1 133 ? -1.080 -9.010 -11.124 1.00 90.19 133 VAL A N 1
ATOM 972 C CA . VAL A 1 133 ? -1.777 -7.877 -11.759 1.00 90.19 133 VAL A CA 1
ATOM 973 C C . VAL A 1 133 ? -2.706 -8.354 -12.871 1.00 90.19 133 VAL A C 1
ATOM 975 O O . VAL A 1 133 ? -3.861 -7.942 -12.898 1.00 90.19 133 VAL A O 1
ATOM 978 N N . GLU A 1 134 ? -2.237 -9.256 -13.735 1.00 90.12 134 GLU A N 1
ATOM 979 C CA . GLU A 1 134 ? -3.046 -9.888 -14.783 1.00 90.12 134 GLU A CA 1
ATOM 980 C C . GLU A 1 134 ? -4.217 -10.671 -14.183 1.00 90.12 134 GLU A C 1
ATOM 982 O O . GLU A 1 134 ? -5.376 -10.465 -14.533 1.00 90.12 134 GLU A O 1
ATOM 987 N N . LYS A 1 135 ? -3.927 -11.552 -13.223 1.00 90.81 135 LYS A N 1
ATOM 988 C CA . LYS A 1 135 ? -4.927 -12.409 -12.579 1.00 90.81 135 LYS A CA 1
ATOM 989 C C . LYS A 1 135 ? -6.026 -11.617 -11.864 1.00 90.81 135 LYS A C 1
ATOM 991 O O . LYS A 1 135 ? -7.156 -12.099 -11.780 1.00 90.81 135 LYS A O 1
ATOM 996 N N . GLN A 1 136 ? -5.687 -10.456 -11.309 1.00 91.06 136 GLN A N 1
ATOM 997 C CA . GLN A 1 136 ? -6.612 -9.585 -10.584 1.00 91.06 136 GLN A CA 1
ATOM 998 C C . GLN A 1 136 ? -7.169 -8.434 -11.443 1.00 91.06 136 GLN A C 1
ATOM 1000 O O . GLN A 1 136 ? -7.925 -7.623 -10.912 1.00 91.06 136 GLN A O 1
ATOM 1005 N N . ASP A 1 137 ? -6.825 -8.365 -12.735 1.00 92.50 137 ASP A N 1
ATOM 1006 C CA . ASP A 1 137 ? -7.238 -7.302 -13.665 1.00 92.50 137 ASP A CA 1
ATOM 1007 C C . ASP A 1 137 ? -6.915 -5.881 -13.149 1.00 92.50 137 ASP A C 1
ATOM 1009 O O . ASP A 1 137 ? -7.746 -4.974 -1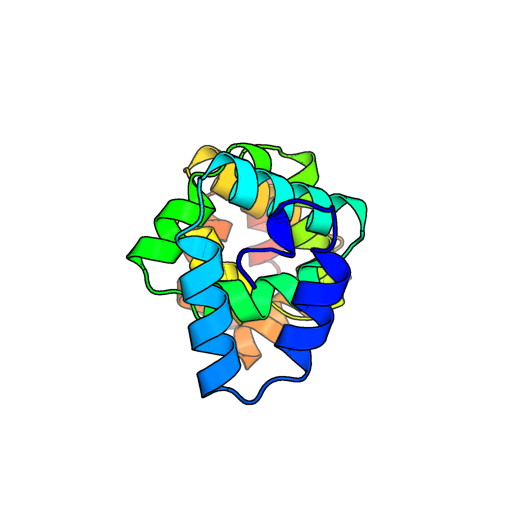3.124 1.00 92.50 137 ASP A O 1
ATOM 1013 N N . LEU A 1 138 ? -5.683 -5.686 -12.664 1.00 94.00 138 LEU A N 1
ATOM 1014 C CA . LEU A 1 138 ? -5.236 -4.441 -12.014 1.00 94.00 138 LEU A CA 1
ATOM 1015 C C . LEU A 1 138 ? -4.490 -3.485 -12.957 1.00 94.00 138 LEU A C 1
ATOM 1017 O O . LEU A 1 138 ? -3.867 -2.519 -12.506 1.00 94.00 138 LEU A O 1
ATOM 1021 N N . TRP A 1 139 ? -4.527 -3.736 -14.264 1.00 91.69 139 TRP A N 1
ATOM 1022 C CA . TRP A 1 139 ? -3.733 -3.011 -15.256 1.00 91.69 139 TRP A CA 1
ATOM 1023 C C . TRP A 1 139 ? -3.994 -1.508 -15.273 1.00 91.69 139 TRP A C 1
ATOM 1025 O O . TRP A 1 139 ? -3.038 -0.731 -15.259 1.00 91.69 139 TRP A O 1
ATOM 1035 N N . ASP A 1 140 ? -5.257 -1.092 -15.188 1.00 92.31 140 ASP A N 1
ATOM 1036 C CA . ASP A 1 140 ? -5.640 0.325 -15.141 1.00 92.31 140 ASP A CA 1
ATOM 1037 C C . ASP A 1 140 ? -5.014 1.070 -13.951 1.00 92.31 140 ASP A C 1
ATOM 1039 O O . ASP A 1 140 ? -4.715 2.262 -14.034 1.00 92.31 140 ASP A O 1
ATOM 1043 N N . ALA A 1 141 ? -4.789 0.369 -12.837 1.00 92.25 141 ALA A N 1
ATOM 1044 C CA . ALA A 1 141 ? -4.184 0.940 -11.641 1.00 92.25 141 ALA A CA 1
ATOM 1045 C C . ALA A 1 141 ? -2.645 0.906 -11.673 1.00 92.25 141 ALA A C 1
ATOM 1047 O O . ALA A 1 141 ? -2.002 1.764 -11.065 1.00 92.25 141 ALA A O 1
ATOM 1048 N N . VAL A 1 142 ? -2.045 -0.056 -12.380 1.00 92.56 142 VAL A N 1
ATOM 1049 C CA . VAL A 1 142 ? -0.585 -0.242 -12.449 1.00 92.56 142 VAL A CA 1
ATOM 1050 C C . VAL A 1 142 ? 0.060 0.565 -13.574 1.00 92.56 142 VAL A C 1
ATOM 1052 O O . VAL A 1 142 ? 1.158 1.087 -13.382 1.00 92.56 142 VAL A O 1
ATOM 1055 N N . LEU A 1 143 ? -0.604 0.725 -14.723 1.00 92.62 143 LEU A N 1
ATOM 1056 C CA . LEU A 1 143 ? -0.055 1.459 -15.869 1.00 92.62 143 LEU A CA 1
ATOM 1057 C C . LEU A 1 143 ? 0.413 2.885 -15.512 1.00 92.62 143 LEU A C 1
ATOM 1059 O O . LEU A 1 143 ? 1.556 3.213 -15.839 1.00 92.62 143 LEU A O 1
ATOM 1063 N N . PRO A 1 144 ? -0.353 3.701 -14.756 1.00 94.12 144 PRO A N 1
ATOM 1064 C CA . PRO A 1 144 ? 0.108 5.026 -14.342 1.00 94.12 144 PRO A CA 1
ATOM 1065 C C . PRO A 1 144 ? 1.375 5.003 -13.477 1.00 94.12 144 PRO A C 1
ATOM 1067 O O . PRO A 1 144 ? 2.121 5.979 -13.460 1.00 94.12 144 PRO A O 1
ATOM 1070 N N . LEU A 1 145 ? 1.632 3.912 -12.742 1.00 94.50 145 LEU A N 1
ATOM 1071 C CA . LEU A 1 145 ? 2.866 3.753 -11.969 1.00 94.50 145 LEU A CA 1
ATOM 1072 C C . LEU A 1 145 ? 4.047 3.424 -12.875 1.00 94.50 145 LEU A C 1
ATOM 1074 O O . LEU A 1 145 ? 5.112 4.006 -12.710 1.00 94.50 145 LEU A O 1
ATOM 1078 N N . VAL A 1 146 ? 3.853 2.549 -13.861 1.00 93.56 146 VAL A N 1
ATOM 1079 C CA . VAL A 1 146 ? 4.892 2.211 -14.848 1.00 93.56 146 VAL A CA 1
ATOM 1080 C C . VAL A 1 146 ? 5.297 3.432 -15.669 1.00 93.56 146 VAL A C 1
ATOM 1082 O O . VAL A 1 146 ? 6.472 3.612 -15.980 1.00 93.56 146 VAL A O 1
ATOM 1085 N N . GLU A 1 147 ? 4.349 4.311 -15.989 1.00 93.75 147 GLU A N 1
ATOM 1086 C CA . GLU A 1 147 ? 4.629 5.540 -16.732 1.00 93.75 147 GLU A CA 1
ATOM 1087 C C . GLU A 1 147 ? 5.553 6.508 -15.993 1.00 93.75 147 GLU A C 1
ATOM 1089 O O . GLU A 1 147 ? 6.322 7.212 -16.652 1.00 93.75 147 GLU A O 1
ATOM 1094 N N . ILE A 1 148 ? 5.487 6.531 -14.658 1.00 95.81 148 ILE A N 1
ATOM 1095 C CA . ILE A 1 148 ? 6.306 7.405 -13.812 1.00 95.81 148 ILE A CA 1
ATOM 1096 C C . ILE A 1 148 ? 7.576 6.724 -13.288 1.00 95.81 148 ILE A C 1
ATOM 1098 O O . ILE A 1 148 ? 8.351 7.389 -12.607 1.00 95.81 148 ILE A O 1
ATOM 1102 N N . MET A 1 149 ? 7.802 5.437 -13.570 1.00 94.25 149 MET A N 1
ATOM 1103 C CA . MET A 1 149 ? 9.066 4.765 -13.246 1.00 94.25 149 MET A CA 1
ATOM 1104 C C . MET A 1 149 ? 10.239 5.403 -13.995 1.00 94.25 149 MET A C 1
ATOM 1106 O O . MET A 1 149 ? 10.078 5.965 -15.079 1.00 94.25 149 MET A O 1
ATOM 1110 N N . ASP A 1 150 ? 11.443 5.256 -13.442 1.00 92.94 150 ASP A N 1
ATOM 1111 C CA . ASP A 1 150 ? 12.666 5.580 -14.179 1.00 92.94 150 ASP A CA 1
ATOM 1112 C C . ASP A 1 150 ? 12.818 4.710 -15.440 1.00 92.94 150 ASP A C 1
ATOM 1114 O O . ASP A 1 150 ? 12.449 3.532 -15.454 1.00 92.94 150 ASP A O 1
ATOM 1118 N N . GLU A 1 151 ? 13.426 5.277 -16.488 1.00 91.00 151 GLU A N 1
ATOM 1119 C CA . GLU A 1 151 ? 13.524 4.652 -17.817 1.00 91.00 151 GLU A CA 1
ATOM 1120 C C . GLU A 1 151 ? 14.073 3.211 -17.792 1.00 91.00 151 GLU A C 1
ATOM 1122 O O . GLU A 1 151 ? 13.438 2.333 -18.376 1.00 91.00 151 GLU A O 1
ATOM 1127 N N . PRO A 1 152 ? 15.160 2.889 -17.055 1.00 91.62 152 PRO A N 1
ATOM 1128 C CA . PRO A 1 152 ? 15.671 1.517 -17.015 1.00 91.62 152 PRO A CA 1
ATOM 1129 C C . PRO A 1 152 ? 14.682 0.519 -16.400 1.00 91.62 152 PRO A C 1
ATOM 1131 O O . PRO A 1 152 ? 14.632 -0.642 -16.802 1.00 91.62 152 PRO A O 1
ATOM 1134 N N . ALA A 1 153 ? 13.898 0.947 -15.408 1.00 91.25 153 ALA A N 1
ATOM 1135 C CA . ALA A 1 153 ? 12.882 0.099 -14.792 1.00 91.25 153 ALA A CA 1
ATOM 1136 C C . ALA A 1 153 ? 11.691 -0.094 -15.737 1.00 91.25 153 ALA A C 1
ATOM 1138 O O . ALA A 1 153 ? 11.214 -1.213 -15.915 1.00 91.25 153 ALA A O 1
ATOM 1139 N N . LYS A 1 154 ? 11.269 0.980 -16.406 1.00 91.44 154 LYS A N 1
ATOM 1140 C CA . LYS A 1 154 ? 10.202 0.958 -17.404 1.00 91.44 154 LYS A CA 1
ATOM 1141 C C . LYS A 1 154 ? 10.527 0.018 -18.571 1.00 91.44 154 LYS A C 1
ATOM 1143 O O . LYS A 1 154 ? 9.702 -0.823 -18.926 1.00 91.44 154 LYS A O 1
ATOM 1148 N N . GLU A 1 155 ? 11.743 0.087 -19.113 1.00 90.94 155 GLU A N 1
ATOM 1149 C CA . GLU A 1 155 ? 12.227 -0.829 -20.157 1.00 90.94 155 GLU A CA 1
ATOM 1150 C C . GLU A 1 155 ? 12.201 -2.296 -19.701 1.00 90.94 155 GLU A C 1
ATOM 1152 O O . GLU A 1 155 ? 11.737 -3.167 -20.443 1.00 90.94 155 GLU A O 1
ATOM 1157 N N . ARG A 1 156 ? 12.649 -2.577 -18.466 1.00 90.44 156 ARG A N 1
ATOM 1158 C CA . ARG A 1 156 ? 12.608 -3.928 -17.878 1.00 90.44 156 ARG A CA 1
ATOM 1159 C C . ARG A 1 156 ? 11.179 -4.455 -17.780 1.00 90.44 156 ARG A C 1
ATOM 1161 O O . ARG A 1 156 ? 10.929 -5.579 -18.205 1.00 90.44 156 ARG A O 1
ATOM 1168 N N . VAL A 1 157 ? 10.248 -3.642 -17.281 1.00 88.56 157 VAL A N 1
ATOM 1169 C CA . VAL A 1 157 ? 8.830 -4.005 -17.126 1.00 88.56 157 VAL A CA 1
ATOM 1170 C C . VAL A 1 157 ? 8.176 -4.296 -18.484 1.00 88.56 157 VAL A C 1
ATOM 1172 O O . VAL A 1 157 ? 7.520 -5.324 -18.640 1.00 88.56 157 VAL A O 1
ATOM 1175 N N . PHE A 1 158 ? 8.419 -3.469 -19.507 1.00 88.19 158 PHE A N 1
ATOM 1176 C CA . PHE A 1 158 ? 7.893 -3.709 -20.861 1.00 88.19 158 PHE A CA 1
ATOM 1177 C C . PHE A 1 158 ? 8.534 -4.902 -21.582 1.00 88.19 158 PHE A C 1
ATOM 1179 O O . PHE A 1 158 ? 7.954 -5.454 -22.521 1.00 88.19 158 PHE A O 1
ATOM 1186 N N . ALA A 1 159 ? 9.726 -5.329 -21.163 1.00 88.62 159 ALA A N 1
ATOM 1187 C CA . ALA A 1 159 ? 10.358 -6.528 -21.696 1.00 88.62 159 ALA A CA 1
ATOM 1188 C C . ALA A 1 159 ? 9.726 -7.829 -21.163 1.00 88.62 159 ALA A C 1
ATOM 1190 O O . ALA A 1 159 ? 9.990 -8.893 -21.734 1.00 88.62 159 ALA A O 1
ATOM 1191 N N . LEU A 1 160 ? 8.890 -7.767 -20.121 1.00 84.69 160 LEU A N 1
ATOM 1192 C CA . LEU A 1 160 ? 8.264 -8.951 -19.537 1.00 84.69 160 LEU A CA 1
ATOM 1193 C C . LEU A 1 160 ? 7.197 -9.543 -20.478 1.00 84.69 160 LEU A C 1
ATOM 1195 O O . LEU A 1 160 ? 6.450 -8.796 -21.119 1.00 84.69 160 LEU A O 1
ATOM 1199 N N . PRO A 1 161 ? 7.079 -10.884 -20.576 1.00 78.62 161 PRO A N 1
ATOM 1200 C CA . PRO A 1 161 ? 6.163 -11.535 -21.516 1.00 78.62 161 PRO A CA 1
ATOM 1201 C C . PRO A 1 161 ? 4.701 -11.096 -21.383 1.00 78.62 161 PRO A C 1
ATOM 1203 O O . PRO A 1 161 ? 4.019 -10.948 -22.394 1.00 78.62 161 PRO A O 1
ATOM 1206 N N . ALA A 1 162 ? 4.235 -10.857 -20.157 1.00 74.25 162 ALA A N 1
ATOM 1207 C CA . ALA A 1 162 ? 2.855 -10.472 -19.881 1.00 74.25 162 ALA A CA 1
ATOM 1208 C C . ALA A 1 162 ? 2.509 -9.050 -20.370 1.00 74.25 162 ALA A C 1
ATOM 1210 O O . ALA A 1 162 ? 1.404 -8.830 -20.853 1.00 74.25 162 ALA A O 1
ATOM 1211 N N . PHE A 1 163 ? 3.463 -8.110 -20.373 1.00 73.12 163 PHE A N 1
ATOM 1212 C CA . PHE A 1 163 ? 3.249 -6.772 -20.946 1.00 73.12 163 PHE A CA 1
ATOM 1213 C C . PHE A 1 163 ? 3.158 -6.784 -22.477 1.00 73.12 163 PHE A C 1
ATOM 1215 O O . PHE A 1 163 ? 2.483 -5.945 -23.067 1.00 73.12 163 PHE A O 1
ATOM 1222 N N . ARG A 1 164 ? 3.809 -7.745 -23.145 1.00 68.12 164 ARG A N 1
ATOM 1223 C CA . ARG A 1 164 ? 3.786 -7.852 -24.615 1.00 68.12 164 ARG A CA 1
ATOM 1224 C C . ARG A 1 164 ? 2.451 -8.350 -25.175 1.00 68.12 164 ARG A C 1
ATOM 1226 O O . ARG A 1 164 ? 2.223 -8.195 -26.368 1.00 68.12 164 ARG A O 1
ATOM 1233 N N . GLY A 1 165 ? 1.598 -8.959 -24.348 1.00 61.50 165 GLY A N 1
ATOM 1234 C CA . GLY A 1 165 ? 0.267 -9.438 -24.744 1.00 61.50 165 GLY A CA 1
ATOM 1235 C C . GLY A 1 165 ? -0.836 -8.373 -24.705 1.00 61.50 165 GLY A C 1
ATOM 1236 O O . GLY A 1 165 ? -1.949 -8.660 -25.129 1.00 61.50 165 GLY A O 1
ATOM 1237 N N . GLN A 1 166 ? -0.529 -7.173 -24.205 1.00 56.94 166 GLN A N 1
ATOM 1238 C CA . GLN A 1 166 ? -1.481 -6.082 -23.948 1.00 56.94 166 GLN A CA 1
ATOM 1239 C C . GLN A 1 166 ? -1.518 -5.012 -25.063 1.00 56.94 166 GLN A C 1
ATOM 1241 O O . GLN A 1 166 ? -2.221 -4.012 -24.923 1.00 56.94 166 GLN A O 1
ATOM 1246 N N . GLY A 1 167 ? -0.730 -5.187 -26.135 1.00 48.75 167 GLY A N 1
ATOM 1247 C CA . GLY A 1 167 ? -0.561 -4.231 -27.242 1.00 48.75 167 GLY A CA 1
ATOM 1248 C C . GLY A 1 167 ? -1.139 -4.691 -28.572 1.00 48.75 167 GLY A C 1
ATOM 1249 O O . GLY A 1 167 ? -1.206 -5.920 -28.802 1.00 48.75 167 GLY A O 1
#

Secondary structure (DSSP, 8-state):
-TTTTTTT-HHHHHHHHHTS-HHHHHHHHHHHHTS-HHHHHHHHHHHHHTT-HHHHHHHHHTS-HHHHHHHHTSGGGG-HHHHHHHHHHHHHHT-HHHHHHHHHHS-HHHHHHHHHHHHTS-HHHHHHHHHHHHHTT-HHHHHHHHHHS-HHHHHHHHTSTTGGG--

Sequence (167 aa):
MVAAAGNGLWPEALAVAGLAGPERRARVATLAARQDPVRLDGLVRTAHEQGLWESLLPLVALLSGEDRRAVAALPSLRDAEVLGTVVRAVVATGLWAEFLPLVAELPPESRKVVADTAGALPDAELDAMVLEVEKQDLWDAVLPLVEIMDEPAKERVFALPAFRGQG

pLDDT: mean 88.91, std 10.91, range [44.62, 98.12]

Foldseek 3Di:
DVVCLVPLNLVVLLVVLVVDDDVVNLVSLAVLLPPDLVSLLVSLVSCQVVVVLVSVLQSLLSDDLVSLLSSLPRPLLLDLSSLLSSLVSCLVVVCCSSCLSSLVSHDPNSLLSNLQSLLPDDLVSLLSNLVSCVVVVVCVSCVVSLVSYDPVSNVSSCVHPSNVVVD